Protein AF-M0QYT3-F1 (afdb_monomer_lite)

Foldseek 3Di:
DDAPPPPPDDPCCVVPVPPDDDDDDDDDDPPDPDDDDDDDDDDPPPPPPPPPPDPDPDDDDDDDDDDDDDDPVCLQVKDKDKDKDWDWDQDPVNPDIDIDIDIDIDTRYHNDDPPD

Radius of gyration: 33.21 Å; chains: 1; bounding box: 46×44×86 Å

InterPro domains:
  IPR002939 Chaperone DnaJ, C-terminal [PF01556] (64-116)
  IPR008971 HSP40/DnaJ peptide-binding [SSF49493] (63-116)
  IPR051339 DnaJ homolog subfamily B [PTHR24078] (20-116)

Structure (mmCIF, N/CA/C/O backbone):
data_AF-M0QYT3-F1
#
_entry.id   AF-M0QYT3-F1
#
loop_
_atom_site.group_PDB
_atom_site.id
_atom_site.type_symbol
_atom_site.label_atom_id
_atom_site.label_alt_id
_atom_site.label_comp_id
_atom_site.label_asym_id
_atom_site.label_entity_id
_atom_site.label_seq_id
_atom_site.pdbx_PDB_ins_code
_atom_site.Cartn_x
_atom_site.Cartn_y
_atom_site.Cartn_z
_atom_site.occupancy
_atom_site.B_iso_or_equiv
_atom_site.auth_seq_id
_atom_site.auth_comp_id
_atom_site.auth_asym_id
_atom_site.auth_atom_id
_atom_site.pdbx_PDB_model_num
ATOM 1 N N . MET A 1 1 ? -15.189 -31.648 -18.008 1.00 48.28 1 MET A N 1
ATOM 2 C CA . MET A 1 1 ? -15.016 -33.112 -18.104 1.00 48.28 1 MET A CA 1
ATOM 3 C C . MET A 1 1 ? -16.159 -33.642 -18.954 1.00 48.28 1 MET A C 1
ATOM 5 O O . MET A 1 1 ? -17.262 -33.722 -18.460 1.00 48.28 1 MET A O 1
ATOM 9 N N . PHE A 1 2 ? -16.046 -33.904 -20.250 1.00 53.56 2 PHE A N 1
ATOM 10 C CA . PHE A 1 2 ? -14.964 -33.702 -21.218 1.00 53.56 2 PHE A CA 1
ATOM 11 C C . PHE A 1 2 ? -15.559 -33.633 -22.659 1.00 53.56 2 PHE A C 1
ATOM 13 O O . PHE A 1 2 ? -14.826 -33.813 -23.619 1.00 53.56 2 PHE A O 1
ATOM 20 N N . ALA A 1 3 ? -16.872 -33.379 -22.832 1.00 54.28 3 ALA A N 1
ATOM 21 C CA . ALA A 1 3 ? -17.568 -33.508 -24.129 1.00 54.28 3 ALA A CA 1
ATOM 22 C C . ALA A 1 3 ? -18.508 -32.341 -24.529 1.00 54.28 3 ALA A C 1
ATOM 24 O O . ALA A 1 3 ? -18.964 -32.298 -25.667 1.00 54.28 3 ALA A O 1
ATOM 25 N N . GLU A 1 4 ? -18.778 -31.365 -23.654 1.00 53.25 4 GLU A N 1
ATOM 26 C CA . GLU A 1 4 ? -19.811 -30.336 -23.905 1.00 53.25 4 GLU A CA 1
ATOM 27 C C . GLU A 1 4 ? -19.344 -29.066 -24.636 1.00 53.25 4 GLU A C 1
ATOM 29 O O . GLU A 1 4 ? -20.178 -28.256 -25.020 1.00 53.25 4 GLU A O 1
ATOM 34 N N . PHE A 1 5 ? -18.044 -28.874 -24.888 1.00 57.34 5 PHE A N 1
ATOM 35 C CA . PHE A 1 5 ? -17.560 -27.632 -25.519 1.00 57.34 5 PHE A CA 1
ATOM 36 C C . PHE A 1 5 ? -17.368 -27.719 -27.047 1.00 57.34 5 PHE A C 1
ATOM 38 O O . PHE A 1 5 ? -17.226 -26.693 -27.701 1.00 57.34 5 PHE A O 1
ATOM 45 N N . PHE A 1 6 ? -17.399 -28.920 -27.641 1.00 60.72 6 PHE A N 1
ATOM 46 C CA . PHE A 1 6 ? -17.208 -29.110 -29.092 1.00 60.72 6 PHE A CA 1
ATOM 47 C C . PHE A 1 6 ? -18.171 -30.128 -29.719 1.00 60.72 6 PHE A C 1
ATOM 49 O O . PHE A 1 6 ? -17.820 -30.790 -30.691 1.00 60.72 6 PHE A O 1
ATOM 56 N N . GLY A 1 7 ? -19.381 -30.277 -29.166 1.00 57.31 7 GLY A N 1
ATOM 57 C CA . GLY A 1 7 ? -20.523 -30.913 -29.848 1.00 57.31 7 GLY A CA 1
ATOM 58 C C . GLY A 1 7 ? -20.277 -32.287 -30.494 1.00 57.31 7 GLY A C 1
ATOM 59 O O . GLY A 1 7 ? -20.971 -32.636 -31.446 1.00 57.31 7 GLY A O 1
ATOM 60 N N . GLY A 1 8 ? -19.277 -33.045 -30.031 1.00 57.25 8 GLY A N 1
ATOM 61 C CA . GLY A 1 8 ? -18.891 -34.335 -30.606 1.00 57.25 8 GLY A CA 1
ATOM 62 C C . GLY A 1 8 ? -18.377 -34.304 -32.054 1.00 57.25 8 GLY A C 1
ATOM 63 O O . GLY A 1 8 ? -18.442 -35.339 -32.712 1.00 57.25 8 GLY A O 1
ATOM 64 N N . ARG A 1 9 ? -17.895 -33.169 -32.585 1.00 62.03 9 ARG A N 1
ATOM 65 C CA . ARG A 1 9 ? -17.422 -33.070 -33.984 1.00 62.03 9 ARG A CA 1
ATOM 66 C C . ARG A 1 9 ? -16.067 -32.364 -34.074 1.00 62.03 9 ARG A C 1
ATOM 68 O O . ARG A 1 9 ? -15.880 -31.299 -33.491 1.00 62.03 9 ARG A O 1
ATOM 75 N N . ASN A 1 10 ? -15.118 -32.964 -34.797 1.00 66.88 10 ASN A N 1
ATOM 76 C CA . ASN A 1 10 ? -13.774 -32.415 -34.977 1.00 66.88 10 ASN A CA 1
ATOM 77 C C . ASN A 1 10 ? -13.837 -31.084 -35.752 1.00 66.88 10 ASN A C 1
ATOM 79 O O . ASN A 1 10 ? -14.362 -31.058 -36.864 1.00 66.88 10 ASN A O 1
ATOM 83 N N . PRO A 1 11 ? -13.245 -29.985 -35.247 1.00 63.56 11 PRO A N 1
ATOM 84 C CA . PRO A 1 11 ? -13.238 -28.695 -35.946 1.00 63.56 11 PRO A CA 1
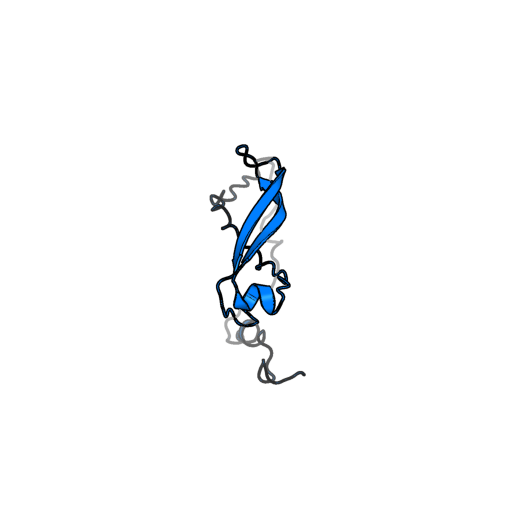ATOM 85 C C . PRO A 1 11 ? -12.378 -28.697 -37.224 1.00 63.56 11 PRO A C 1
ATOM 87 O O . PRO A 1 11 ? -12.436 -27.756 -38.011 1.00 63.56 11 PRO A O 1
ATOM 90 N N . PHE A 1 12 ? -11.590 -29.754 -37.443 1.00 59.09 12 PHE A N 1
ATOM 91 C CA . PHE A 1 12 ? -10.798 -29.956 -38.654 1.00 59.09 12 PHE A CA 1
ATOM 92 C C . PHE A 1 12 ? -11.589 -30.6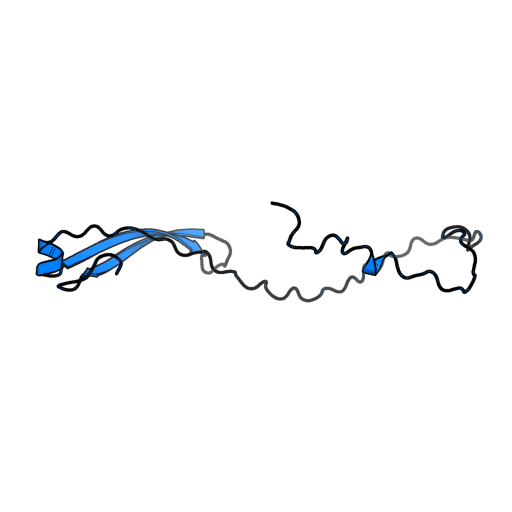13 -39.797 1.00 59.09 12 PHE A C 1
ATOM 94 O O . PHE A 1 12 ? -11.179 -30.470 -40.949 1.00 59.09 12 PHE A O 1
ATOM 101 N N . ASP A 1 13 ? -12.738 -31.248 -39.528 1.00 58.41 13 ASP A N 1
ATOM 102 C CA . ASP A 1 13 ? -13.551 -31.880 -40.582 1.00 58.41 13 ASP A CA 1
ATOM 103 C C . ASP A 1 13 ? -14.129 -30.838 -41.551 1.00 58.41 13 ASP A C 1
ATOM 105 O O . ASP A 1 13 ? -14.195 -31.077 -42.753 1.00 58.41 13 ASP A O 1
ATOM 109 N N . THR A 1 14 ? -14.450 -29.633 -41.067 1.00 61.34 14 THR A N 1
ATOM 110 C CA . THR A 1 14 ? -14.918 -28.527 -41.920 1.00 61.34 14 THR A CA 1
ATOM 111 C C . THR A 1 14 ? -13.814 -27.965 -42.825 1.00 61.34 14 THR A C 1
ATOM 113 O O . THR A 1 14 ? -14.111 -27.442 -43.894 1.00 61.34 14 THR A O 1
ATOM 116 N N . PHE A 1 15 ? -12.540 -28.064 -42.427 1.00 61.47 15 PHE A N 1
ATOM 117 C CA . PHE A 1 15 ? -11.415 -27.511 -43.197 1.00 61.47 15 PHE A CA 1
ATOM 118 C C . PHE A 1 15 ? -10.769 -28.515 -44.157 1.00 61.47 15 PHE A C 1
ATOM 120 O O . PHE A 1 15 ? -10.242 -28.105 -45.188 1.00 61.47 15 PHE A O 1
ATOM 127 N N . PHE A 1 16 ? -10.814 -29.812 -43.847 1.00 62.59 16 PHE A N 1
ATOM 128 C CA . PHE A 1 16 ? -10.144 -30.849 -44.641 1.00 62.59 16 PHE A CA 1
ATOM 129 C C . PHE A 1 16 ? -11.099 -31.888 -45.252 1.00 62.59 16 PHE A C 1
ATOM 131 O O . PHE A 1 16 ? -10.666 -32.682 -46.081 1.00 62.59 16 PHE A O 1
ATOM 138 N N . GLY A 1 17 ? -12.390 -31.876 -44.898 1.00 56.47 17 GLY A N 1
ATOM 139 C CA . GLY A 1 17 ? -13.383 -32.856 -45.358 1.00 56.47 17 GLY A CA 1
ATOM 140 C C . GLY A 1 17 ? -14.251 -32.424 -46.545 1.00 56.47 17 GLY A C 1
ATOM 141 O O . GLY A 1 17 ? -15.039 -33.227 -47.037 1.00 56.47 17 GLY A O 1
ATOM 142 N N . GLN A 1 18 ? -14.120 -31.187 -47.036 1.00 56.22 18 GLN A N 1
ATOM 143 C CA . GLN A 1 18 ? -14.962 -30.656 -48.115 1.00 56.22 18 GLN A CA 1
ATOM 144 C C . GLN A 1 18 ? -14.150 -30.339 -49.371 1.00 56.22 18 GLN A C 1
ATOM 146 O O . GLN A 1 18 ? -14.029 -29.193 -49.802 1.00 56.22 18 GLN A O 1
ATOM 151 N N . ARG A 1 19 ? -13.577 -31.382 -49.971 1.00 53.03 19 ARG A N 1
ATOM 152 C CA . ARG A 1 19 ? -13.070 -31.311 -51.345 1.00 53.03 19 ARG A CA 1
ATOM 153 C C . ARG A 1 19 ? -13.160 -32.675 -52.027 1.00 53.03 19 ARG A C 1
ATOM 155 O O . ARG A 1 19 ? -12.164 -33.255 -52.426 1.00 53.03 19 ARG A O 1
ATOM 162 N N . ASN A 1 20 ? -14.384 -33.186 -52.132 1.00 45.22 20 ASN A N 1
ATOM 163 C CA . ASN A 1 20 ? -14.723 -34.185 -53.138 1.00 45.22 20 ASN A CA 1
ATOM 164 C C . ASN A 1 20 ? -15.907 -33.657 -53.948 1.00 45.22 20 ASN A C 1
ATOM 166 O O . ASN A 1 20 ? -17.037 -33.607 -53.473 1.00 45.22 20 ASN A O 1
ATOM 170 N N . GLY A 1 21 ? -15.560 -33.180 -55.136 1.00 43.41 21 GLY A N 1
ATOM 171 C CA . GLY A 1 21 ? -16.401 -32.542 -56.138 1.00 43.41 21 GLY A CA 1
ATOM 172 C C . GLY A 1 21 ? -15.535 -32.329 -57.378 1.00 43.41 21 G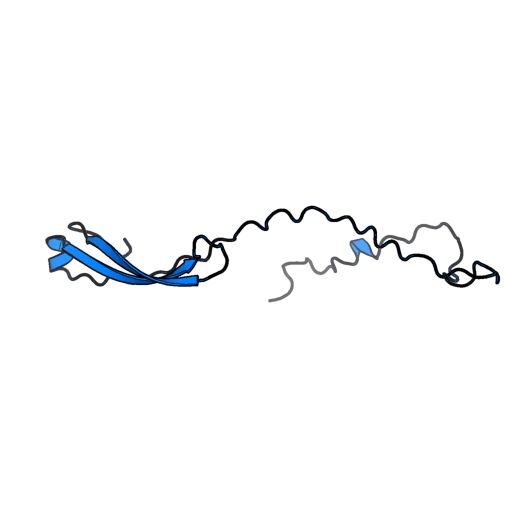LY A C 1
ATOM 173 O O . GLY A 1 21 ? -15.180 -31.205 -57.699 1.00 43.41 21 GLY A O 1
ATOM 174 N N . GLU A 1 22 ? -15.085 -33.459 -57.931 1.00 48.03 22 GLU A N 1
ATOM 175 C CA . GLU A 1 22 ? -14.937 -33.733 -59.365 1.00 48.03 22 GLU A CA 1
ATOM 176 C C . GLU A 1 22 ? -14.428 -32.620 -60.297 1.00 48.03 22 GLU A C 1
ATOM 178 O O . GLU A 1 22 ? -15.225 -32.029 -60.994 1.00 48.03 22 GLU A O 1
ATOM 183 N N . GLU A 1 23 ? -13.109 -32.442 -60.436 1.00 44.41 23 GLU A N 1
ATOM 184 C CA . GLU A 1 23 ? -12.465 -32.190 -61.742 1.00 44.41 23 GLU A CA 1
ATOM 185 C C . GLU A 1 23 ? -11.032 -32.739 -61.671 1.00 44.41 23 GLU A C 1
ATOM 187 O O . GLU A 1 23 ? -10.250 -32.383 -60.787 1.00 44.41 23 GLU A O 1
ATOM 192 N N . GLY A 1 24 ? -10.723 -33.697 -62.546 1.00 53.75 24 GLY A N 1
ATOM 193 C CA . GLY A 1 24 ? -9.433 -34.373 -62.586 1.00 53.75 24 GLY A CA 1
ATOM 194 C C . GLY A 1 24 ? -8.308 -33.447 -63.037 1.00 53.75 24 GLY A C 1
ATOM 195 O O . GLY A 1 24 ? -8.478 -32.686 -63.982 1.00 53.75 24 GLY A O 1
ATOM 196 N N . MET A 1 25 ? -7.160 -33.558 -62.374 1.00 54.78 25 MET A N 1
ATOM 197 C CA . MET A 1 25 ? -5.835 -33.334 -62.948 1.00 54.78 25 MET A CA 1
ATOM 198 C C . MET A 1 25 ? -4.809 -33.900 -61.964 1.00 54.78 25 MET A C 1
ATOM 200 O O . MET A 1 25 ? -4.662 -33.426 -60.839 1.00 54.78 25 MET A O 1
ATOM 204 N N . ASP A 1 26 ? -4.215 -34.994 -62.415 1.00 50.84 26 ASP A N 1
ATOM 205 C CA . ASP A 1 26 ? -3.032 -35.714 -61.961 1.00 50.84 26 ASP A CA 1
ATOM 206 C C . ASP A 1 26 ? -2.235 -35.084 -60.804 1.00 50.84 26 ASP A C 1
ATOM 208 O O . ASP A 1 26 ? -1.581 -34.045 -60.910 1.00 50.84 26 ASP A O 1
ATOM 212 N N . ILE A 1 27 ? -2.255 -35.806 -59.684 1.00 52.28 27 ILE A N 1
ATOM 213 C CA . ILE A 1 27 ? -1.123 -35.888 -58.766 1.00 52.28 27 ILE A CA 1
ATOM 214 C C . ILE A 1 27 ? 0.049 -36.401 -59.602 1.00 52.28 27 ILE A C 1
ATOM 216 O O . ILE A 1 27 ? -0.079 -37.491 -60.136 1.00 52.28 27 ILE A O 1
ATOM 220 N N . ASP A 1 28 ? 1.123 -35.619 -59.748 1.00 44.78 28 ASP A N 1
ATOM 221 C CA . ASP A 1 28 ? 2.508 -36.088 -59.610 1.00 44.78 28 ASP A CA 1
ATOM 222 C C .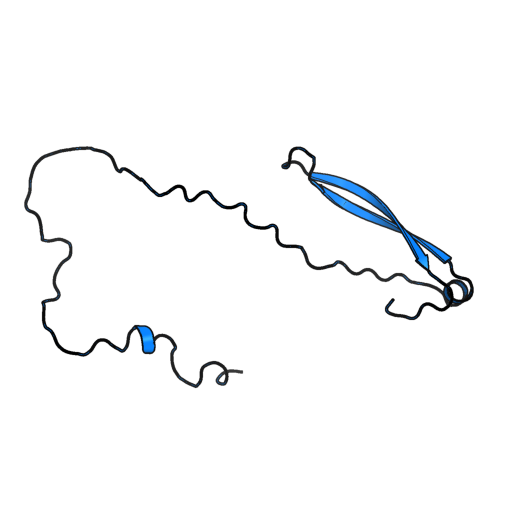 ASP A 1 28 ? 3.528 -34.939 -59.815 1.00 44.78 28 ASP A C 1
ATOM 224 O O . ASP A 1 28 ? 3.589 -34.274 -60.844 1.00 44.78 28 ASP A O 1
ATOM 228 N N . ASP A 1 29 ? 4.365 -34.773 -58.788 1.00 52.38 29 ASP A N 1
ATOM 229 C CA . ASP A 1 29 ? 5.728 -34.222 -58.784 1.00 52.38 29 ASP A CA 1
ATOM 230 C C . ASP A 1 29 ? 6.022 -32.694 -58.857 1.00 52.38 29 ASP A C 1
ATOM 232 O O . ASP A 1 29 ? 6.129 -32.094 -59.927 1.00 52.38 29 ASP A O 1
ATOM 236 N N . PRO A 1 30 ? 6.368 -32.055 -57.715 1.00 52.41 30 PRO A N 1
ATOM 237 C CA . PRO A 1 30 ? 6.914 -30.693 -57.660 1.00 52.41 30 PRO A CA 1
ATOM 238 C C . PRO A 1 30 ? 8.428 -30.593 -57.967 1.00 52.41 30 PRO A C 1
ATOM 240 O O . PRO A 1 30 ? 9.035 -29.561 -57.675 1.00 52.41 30 PRO A O 1
ATOM 243 N N . PHE A 1 31 ? 9.062 -31.633 -58.526 1.00 54.44 31 PHE A N 1
ATOM 244 C CA . PHE A 1 31 ? 10.524 -31.696 -58.728 1.00 54.44 31 PHE A CA 1
ATOM 245 C C . PHE A 1 31 ? 10.997 -32.101 -60.138 1.00 54.44 31 PHE A C 1
ATOM 247 O O . PHE A 1 31 ? 12.196 -32.276 -60.346 1.00 54.44 31 PHE A O 1
ATOM 254 N N . SER A 1 32 ? 10.107 -32.218 -61.124 1.00 56.47 32 SER A N 1
ATOM 255 C CA . SER A 1 32 ? 10.430 -32.801 -62.443 1.00 56.47 32 SER A CA 1
ATOM 256 C C . SER A 1 32 ? 10.336 -31.827 -63.632 1.00 56.47 32 SER A C 1
ATOM 258 O O . SER A 1 32 ? 10.535 -32.222 -64.778 1.00 56.47 32 SER A O 1
ATOM 260 N N . GLY A 1 33 ? 10.077 -30.538 -63.383 1.00 52.66 33 GLY A N 1
ATOM 261 C CA . GLY A 1 33 ? 9.662 -29.586 -64.420 1.00 52.66 33 GLY A CA 1
ATOM 262 C C . GLY A 1 33 ? 10.726 -28.782 -65.180 1.00 52.66 33 GLY A C 1
ATOM 263 O O . GLY A 1 33 ? 10.317 -28.014 -66.043 1.00 52.66 33 GLY A O 1
ATOM 264 N N . PHE A 1 34 ? 12.040 -28.885 -64.923 1.00 40.78 34 PHE A N 1
ATOM 265 C CA . PHE A 1 34 ? 13.023 -28.116 -65.717 1.00 40.78 34 PHE A CA 1
ATOM 266 C C . PHE A 1 34 ? 14.338 -28.867 -66.006 1.00 40.78 34 PHE A C 1
ATOM 268 O O . PHE A 1 34 ? 15.018 -29.300 -65.073 1.00 40.78 34 PHE A O 1
ATOM 275 N N . PRO A 1 35 ? 14.730 -29.003 -67.292 1.00 46.44 35 PRO A N 1
ATOM 276 C CA . PRO A 1 35 ? 15.957 -29.669 -67.704 1.00 46.44 35 PRO A CA 1
ATOM 277 C C . PRO A 1 35 ? 17.182 -28.771 -67.479 1.00 46.44 35 PRO A C 1
ATOM 279 O O . PRO A 1 35 ? 17.148 -27.570 -67.725 1.00 46.44 35 PRO A O 1
ATOM 282 N N . MET A 1 36 ? 18.265 -29.404 -67.025 1.00 50.28 36 MET A N 1
ATOM 283 C CA . MET A 1 36 ? 19.680 -29.013 -67.118 1.00 50.28 36 MET A CA 1
ATOM 284 C C . MET A 1 36 ? 19.999 -27.698 -67.858 1.00 50.28 36 MET A C 1
ATOM 286 O O . MET A 1 36 ? 19.807 -27.597 -69.069 1.00 50.28 36 MET A O 1
ATOM 290 N N . GLY A 1 37 ? 20.659 -26.756 -67.172 1.00 41.00 37 GLY A N 1
ATOM 291 C CA . GLY A 1 37 ? 21.324 -25.640 -67.846 1.00 41.00 37 GLY A CA 1
ATOM 292 C C . GLY A 1 37 ? 21.966 -24.599 -66.925 1.00 41.00 37 GLY A C 1
ATOM 293 O O . GLY A 1 37 ? 21.294 -23.707 -66.436 1.00 41.00 37 GLY A O 1
ATOM 294 N N . MET A 1 38 ? 23.291 -24.671 -66.783 1.00 42.69 38 MET A N 1
ATOM 295 C CA . MET A 1 38 ? 24.189 -23.505 -66.785 1.00 42.69 38 MET A CA 1
ATOM 296 C C . MET A 1 38 ? 24.010 -22.391 -65.720 1.00 42.69 38 MET A C 1
ATOM 298 O O . MET A 1 38 ? 23.432 -21.349 -65.995 1.00 42.69 38 MET A O 1
ATOM 302 N N . GLY A 1 39 ? 24.736 -22.525 -64.602 1.00 43.44 39 GLY A N 1
ATOM 303 C CA . GLY A 1 39 ? 25.424 -21.399 -63.949 1.00 43.44 39 GLY A CA 1
ATOM 304 C C . GLY A 1 39 ? 24.589 -20.386 -63.149 1.00 43.44 39 GLY A C 1
ATOM 305 O O . GLY A 1 39 ? 23.429 -20.117 -63.419 1.00 43.44 39 GLY A O 1
ATOM 306 N N . GLY A 1 40 ? 25.242 -19.760 -62.166 1.00 40.25 40 GLY A N 1
ATOM 307 C CA . GLY A 1 40 ? 24.758 -18.503 -61.591 1.00 40.25 40 GLY A CA 1
ATOM 308 C C . GLY A 1 40 ? 24.507 -18.538 -60.092 1.00 40.25 40 GLY A C 1
ATOM 309 O O . GLY A 1 40 ? 23.374 -18.576 -59.625 1.00 40.25 40 GLY A O 1
ATOM 310 N N . PHE A 1 41 ? 25.587 -18.397 -59.328 1.00 51.72 41 PHE A N 1
ATOM 311 C CA . PHE A 1 41 ? 25.548 -17.813 -57.994 1.00 51.72 41 PHE A CA 1
ATOM 312 C C . PHE A 1 41 ? 24.947 -16.407 -58.093 1.00 51.72 41 PHE A C 1
ATOM 314 O O . PHE A 1 41 ? 25.670 -15.465 -58.393 1.00 51.72 41 PHE A O 1
ATOM 321 N N . THR A 1 42 ? 23.650 -16.229 -57.851 1.00 42.94 42 THR A N 1
ATOM 322 C CA . THR A 1 42 ? 23.105 -14.889 -57.602 1.00 42.94 42 THR A CA 1
ATOM 323 C C . THR A 1 42 ? 21.916 -14.938 -56.650 1.00 42.94 42 THR A C 1
ATOM 325 O O . THR A 1 42 ? 20.815 -15.349 -56.984 1.00 42.94 42 THR A O 1
ATOM 328 N N . ASN A 1 43 ? 22.188 -14.425 -55.453 1.00 46.00 43 ASN A N 1
ATOM 329 C CA . ASN A 1 43 ? 21.323 -13.477 -54.770 1.00 46.00 43 ASN A CA 1
ATOM 330 C C . ASN A 1 43 ? 19.949 -13.999 -54.317 1.00 46.00 43 ASN A C 1
ATOM 332 O O . ASN A 1 43 ? 18.906 -13.671 -54.881 1.00 46.00 43 ASN A O 1
ATOM 336 N N . VAL A 1 44 ? 19.949 -14.717 -53.190 1.00 46.12 44 VAL A N 1
ATOM 337 C CA . VAL A 1 44 ? 18.774 -14.826 -52.316 1.00 46.12 44 VAL A CA 1
ATOM 338 C C . VAL A 1 44 ? 18.395 -13.435 -51.800 1.00 46.12 44 VAL A C 1
ATOM 340 O O . VAL A 1 44 ? 18.794 -12.997 -50.722 1.00 46.12 44 VAL A O 1
ATOM 343 N N . ASN A 1 45 ? 17.616 -12.716 -52.602 1.00 46.78 45 ASN A N 1
ATOM 344 C CA . ASN A 1 45 ? 16.942 -11.490 -52.216 1.00 46.78 45 ASN A CA 1
ATOM 345 C C . ASN A 1 45 ? 15.851 -11.845 -51.196 1.00 46.78 45 ASN A C 1
ATOM 347 O O . ASN A 1 45 ? 14.679 -11.999 -51.537 1.00 46.78 45 ASN A O 1
ATOM 351 N N . PHE A 1 46 ? 16.244 -11.985 -49.926 1.00 47.59 46 PHE A N 1
ATOM 352 C CA . PHE A 1 46 ? 15.346 -11.970 -48.772 1.00 47.59 46 PHE A CA 1
ATOM 353 C C . PHE A 1 46 ? 14.751 -10.563 -48.616 1.00 47.59 46 PHE A C 1
ATOM 355 O O . PHE A 1 46 ? 14.976 -9.862 -47.631 1.00 47.59 46 PHE A O 1
ATOM 362 N N . GLY A 1 47 ? 13.935 -10.156 -49.584 1.00 48.56 47 GLY A N 1
ATOM 363 C CA . GLY A 1 47 ? 13.001 -9.046 -49.473 1.00 48.56 47 GLY A CA 1
ATOM 364 C C . GLY A 1 47 ? 11.818 -9.439 -48.592 1.00 48.56 47 GLY A C 1
ATOM 365 O O . GLY A 1 47 ? 10.669 -9.329 -49.006 1.00 48.56 47 GLY A O 1
ATOM 366 N N . ARG A 1 48 ? 12.078 -9.930 -47.372 1.00 49.28 48 ARG A N 1
ATOM 367 C CA . ARG A 1 48 ? 11.050 -9.952 -46.333 1.00 49.28 48 ARG A CA 1
ATOM 368 C C . ARG A 1 48 ? 10.818 -8.505 -45.942 1.00 49.28 48 ARG A C 1
ATOM 370 O O . ARG A 1 48 ? 11.655 -7.898 -45.276 1.00 49.28 48 ARG A O 1
ATOM 377 N N . SER A 1 49 ? 9.684 -7.984 -46.406 1.00 52.69 49 SER A N 1
ATOM 378 C CA . SER A 1 49 ? 8.914 -6.916 -45.779 1.00 52.69 49 SER A CA 1
ATOM 379 C C . SER A 1 49 ? 9.334 -6.743 -44.319 1.00 52.69 49 SER A C 1
ATOM 381 O O . SER A 1 49 ? 9.003 -7.562 -43.460 1.00 52.69 49 SER A O 1
ATOM 383 N N . ARG A 1 50 ? 10.116 -5.695 -44.036 1.00 54.75 50 ARG A N 1
ATOM 384 C CA . ARG A 1 50 ? 10.220 -5.179 -42.675 1.00 54.75 50 ARG A CA 1
ATOM 385 C C . ARG A 1 50 ? 8.901 -4.469 -42.428 1.00 54.75 50 ARG A C 1
ATOM 387 O O . ARG A 1 50 ? 8.820 -3.252 -42.559 1.00 54.75 50 ARG A O 1
ATOM 394 N N . SER A 1 51 ? 7.860 -5.242 -42.126 1.00 55.28 51 SER A N 1
ATOM 395 C CA . SER A 1 51 ? 6.696 -4.712 -41.434 1.00 55.28 51 SER A CA 1
ATOM 396 C C . SER A 1 51 ? 7.252 -3.982 -40.223 1.00 55.28 51 SER A C 1
ATOM 398 O O . SER A 1 51 ? 7.866 -4.619 -39.361 1.00 55.28 51 SER A O 1
ATOM 400 N N . ALA A 1 52 ? 7.143 -2.653 -40.231 1.00 56.97 52 ALA A N 1
ATOM 401 C CA . ALA A 1 52 ? 7.446 -1.817 -39.089 1.00 56.97 52 ALA A CA 1
ATOM 402 C C . ALA A 1 52 ? 6.805 -2.497 -37.882 1.00 56.97 52 ALA A C 1
ATOM 404 O O . ALA A 1 52 ? 5.587 -2.671 -37.840 1.00 56.97 52 ALA A O 1
ATOM 405 N N . GLN A 1 53 ? 7.643 -3.024 -36.992 1.00 60.69 53 GLN A N 1
ATOM 406 C CA . GLN A 1 53 ? 7.176 -3.720 -35.813 1.00 60.69 53 GLN A CA 1
ATOM 407 C C . GLN A 1 53 ? 6.564 -2.635 -34.938 1.00 60.69 53 GLN A C 1
ATOM 409 O O . GLN A 1 53 ? 7.274 -1.933 -34.220 1.00 60.69 53 GLN A O 1
ATOM 414 N N . GLU A 1 54 ? 5.255 -2.434 -35.102 1.00 64.94 54 GLU A N 1
ATOM 415 C CA . GLU A 1 54 ? 4.426 -1.647 -34.202 1.00 64.94 54 GLU A CA 1
ATOM 416 C C . GLU A 1 54 ? 4.875 -1.980 -32.775 1.00 64.94 54 GLU A C 1
ATOM 418 O O . GLU A 1 54 ? 4.983 -3.170 -32.441 1.00 64.94 54 GLU A O 1
ATOM 423 N N . PRO A 1 55 ? 5.216 -0.977 -31.946 1.00 65.75 55 PRO A N 1
ATOM 424 C CA . PRO A 1 55 ? 5.671 -1.240 -30.595 1.00 65.75 55 PRO A CA 1
ATOM 425 C C . PRO A 1 55 ? 4.587 -2.050 -29.892 1.00 65.75 55 PRO A C 1
ATOM 427 O O . PRO A 1 55 ? 3.472 -1.566 -29.686 1.00 65.75 55 PRO A O 1
ATOM 430 N N . ALA A 1 56 ? 4.909 -3.305 -29.563 1.00 73.62 56 ALA A N 1
ATOM 431 C CA . ALA A 1 56 ? 3.993 -4.192 -28.871 1.00 73.62 56 ALA A CA 1
ATOM 432 C C . ALA A 1 56 ? 3.469 -3.454 -27.635 1.00 73.62 56 ALA A C 1
ATOM 434 O O . ALA A 1 56 ? 4.249 -3.017 -26.781 1.00 73.62 56 ALA A O 1
ATOM 435 N N . ARG A 1 57 ? 2.149 -3.242 -27.580 1.00 79.56 57 ARG A N 1
ATOM 436 C CA . ARG A 1 57 ? 1.516 -2.506 -26.483 1.00 79.56 57 ARG A CA 1
ATOM 437 C C . ARG A 1 57 ? 1.923 -3.168 -25.170 1.00 79.56 57 ARG A C 1
ATOM 439 O O . ARG A 1 57 ? 1.755 -4.375 -25.004 1.00 79.56 57 ARG A O 1
ATOM 446 N N . LYS A 1 58 ? 2.476 -2.381 -24.245 1.00 86.50 58 LYS A N 1
ATOM 447 C CA . LYS A 1 58 ? 2.863 -2.885 -22.924 1.00 86.50 58 LYS A CA 1
ATOM 448 C C . LYS A 1 58 ? 1.603 -3.381 -22.216 1.00 86.50 58 LYS A C 1
ATOM 450 O O . LYS A 1 58 ? 0.664 -2.611 -22.025 1.00 86.50 58 LYS A O 1
ATOM 455 N N . LYS A 1 59 ? 1.577 -4.664 -21.859 1.00 94.06 59 LYS A N 1
ATOM 456 C CA . LYS A 1 59 ? 0.498 -5.250 -21.061 1.00 94.06 59 LYS A CA 1
ATOM 457 C C . LYS A 1 59 ? 0.691 -4.838 -19.603 1.00 94.06 59 LYS A C 1
ATOM 459 O O . LYS A 1 59 ? 1.807 -4.894 -19.099 1.00 94.06 59 LYS A O 1
ATOM 464 N N . GLN A 1 60 ? -0.384 -4.408 -18.950 1.00 95.38 60 GLN A N 1
ATOM 465 C CA . GLN A 1 60 ? -0.365 -4.096 -17.525 1.00 95.38 60 GLN A CA 1
ATOM 466 C C . GLN A 1 60 ? -0.314 -5.393 -16.706 1.00 95.38 60 GLN A C 1
ATOM 468 O O . GLN A 1 60 ? -1.060 -6.335 -16.988 1.00 95.38 60 GLN A O 1
ATOM 473 N N . ASP A 1 61 ? 0.560 -5.424 -15.704 1.00 95.38 61 ASP A N 1
ATOM 474 C CA . ASP A 1 61 ? 0.639 -6.516 -14.734 1.00 95.38 61 ASP A CA 1
ATOM 475 C C . ASP A 1 61 ? -0.621 -6.558 -13.848 1.00 95.38 61 ASP A C 1
ATOM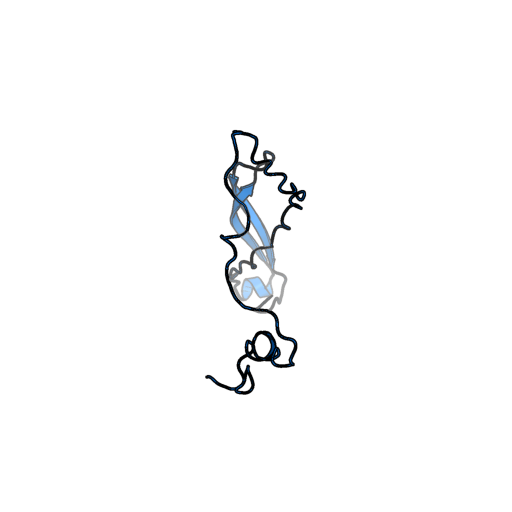 477 O O . ASP A 1 61 ? -1.275 -5.526 -13.653 1.00 95.38 61 ASP A O 1
ATOM 481 N N . PRO A 1 62 ? -0.988 -7.726 -13.292 1.00 97.62 62 PRO A N 1
ATOM 482 C CA . PRO A 1 62 ? -2.073 -7.800 -12.320 1.00 97.62 62 PRO A CA 1
ATOM 483 C C . PRO A 1 62 ? -1.774 -6.944 -11.072 1.00 97.62 62 PRO A C 1
ATOM 485 O O . PRO A 1 62 ? -0.607 -6.715 -10.737 1.00 97.62 62 PRO A O 1
ATOM 488 N N . PRO A 1 63 ? -2.812 -6.472 -10.361 1.00 96.88 63 PRO A N 1
ATOM 489 C CA . PRO A 1 63 ? -2.630 -5.702 -9.137 1.00 96.88 63 PRO A CA 1
ATOM 490 C C . PRO A 1 63 ? -1.996 -6.546 -8.023 1.00 96.88 63 PRO A C 1
ATOM 492 O O . PRO A 1 63 ? -2.221 -7.752 -7.927 1.00 96.88 63 PRO A O 1
ATOM 495 N N . VAL A 1 64 ? -1.232 -5.884 -7.151 1.00 96.38 64 VAL A N 1
ATOM 496 C CA . VAL A 1 64 ? -0.664 -6.478 -5.933 1.00 96.38 64 VAL A CA 1
ATOM 497 C C . VAL A 1 64 ? -1.476 -5.996 -4.733 1.00 96.38 64 VAL A C 1
ATOM 499 O O . VAL A 1 64 ? -1.576 -4.790 -4.512 1.00 96.38 64 VAL A O 1
ATOM 502 N N . THR A 1 65 ? -2.027 -6.928 -3.955 1.00 96.69 65 THR A N 1
ATOM 503 C CA . THR A 1 65 ? -2.831 -6.637 -2.757 1.00 96.69 65 THR A CA 1
ATOM 504 C C . THR A 1 65 ? -2.004 -6.845 -1.492 1.00 96.69 65 THR A C 1
ATOM 506 O O . THR A 1 65 ? -1.227 -7.798 -1.399 1.00 96.69 65 THR A O 1
ATOM 509 N N . HIS A 1 66 ? -2.168 -5.958 -0.509 1.00 97.12 66 HIS A N 1
ATOM 510 C CA . HIS A 1 66 ? -1.515 -6.085 0.788 1.00 97.12 66 HIS A CA 1
ATOM 511 C C . HIS A 1 66 ? -2.449 -5.652 1.914 1.00 97.12 66 HIS A C 1
ATOM 513 O O . HIS A 1 66 ? -3.043 -4.578 1.840 1.00 97.12 66 HIS A O 1
ATOM 519 N N . ASP A 1 67 ? -2.553 -6.482 2.951 1.00 97.56 67 ASP A N 1
ATOM 520 C CA . ASP A 1 67 ? -3.476 -6.243 4.056 1.00 97.56 67 ASP A CA 1
ATOM 521 C C . ASP A 1 67 ? -2.968 -5.121 4.961 1.00 97.56 67 ASP A C 1
ATOM 523 O O . ASP A 1 67 ? -1.865 -5.180 5.515 1.00 97.56 67 ASP A O 1
ATOM 527 N N . LEU A 1 68 ? -3.812 -4.115 5.177 1.00 97.81 68 LEU A N 1
ATOM 528 C CA . LEU A 1 68 ? -3.566 -3.070 6.157 1.00 97.81 68 LEU A CA 1
ATOM 529 C C . LEU A 1 68 ? -4.292 -3.414 7.458 1.00 97.81 68 LEU A C 1
ATOM 531 O O . LEU A 1 68 ? -5.489 -3.189 7.594 1.00 97.81 68 LEU A O 1
ATOM 535 N N . ARG A 1 69 ? -3.559 -3.940 8.444 1.00 97.56 69 ARG A N 1
ATOM 536 C CA . ARG A 1 69 ? -4.125 -4.210 9.773 1.00 97.56 69 ARG A CA 1
ATOM 537 C C . ARG A 1 69 ? -4.372 -2.905 10.531 1.00 97.56 69 ARG A C 1
ATOM 539 O O . ARG A 1 69 ? -3.446 -2.107 10.729 1.00 97.56 69 ARG A O 1
ATOM 546 N N . VAL A 1 70 ? -5.607 -2.719 10.987 1.00 97.88 70 VAL A N 1
ATOM 547 C CA . VAL A 1 70 ? -6.060 -1.541 11.736 1.00 97.88 70 VAL A CA 1
ATOM 548 C C . VAL A 1 70 ? -6.812 -2.003 12.983 1.00 97.88 70 VAL A C 1
ATOM 550 O O . VAL A 1 70 ? -7.607 -2.938 12.904 1.00 97.88 70 VAL A O 1
ATOM 553 N N . SER A 1 71 ? -6.540 -1.389 14.134 1.00 98.44 71 SER A N 1
ATOM 554 C CA . SER A 1 71 ? -7.253 -1.696 15.380 1.00 98.44 71 SER A CA 1
ATOM 555 C C . SER A 1 71 ? -8.618 -0.998 15.447 1.00 98.44 71 SER A C 1
ATOM 557 O O . SER A 1 71 ? -8.892 -0.060 14.695 1.00 98.44 71 SER A O 1
ATOM 559 N N . LEU A 1 72 ? -9.488 -1.421 16.369 1.00 97.94 72 LEU A N 1
ATOM 560 C CA . LEU A 1 72 ? -10.798 -0.784 16.553 1.00 97.94 72 LEU A CA 1
ATOM 561 C C . LEU A 1 72 ? -10.670 0.675 17.009 1.00 97.94 72 LEU A C 1
ATOM 563 O O . LEU A 1 72 ? -11.437 1.527 16.567 1.00 97.94 72 LEU A O 1
ATOM 567 N N . GLU A 1 73 ? -9.681 0.986 17.846 1.00 98.25 73 GLU A N 1
ATOM 568 C CA . GLU A 1 73 ? -9.408 2.343 18.330 1.00 98.25 73 GLU A CA 1
ATOM 569 C C . GLU A 1 73 ? -8.964 3.255 17.181 1.00 98.25 73 GLU A C 1
ATOM 571 O O . GLU A 1 73 ? -9.411 4.402 17.071 1.00 98.25 73 GLU A O 1
ATOM 576 N N . GLU A 1 74 ? -8.117 2.732 16.292 1.00 98.31 74 GLU A N 1
ATOM 577 C CA . GLU A 1 74 ? -7.673 3.417 15.079 1.00 98.31 74 GLU A CA 1
ATOM 578 C C . GLU A 1 74 ? -8.836 3.637 14.102 1.00 98.31 74 GLU A C 1
ATOM 580 O O . GLU A 1 74 ? -8.950 4.718 13.533 1.00 98.31 74 GLU A O 1
ATOM 585 N N . ILE A 1 75 ? -9.746 2.670 13.937 1.00 97.81 75 ILE A N 1
ATOM 586 C CA . ILE A 1 75 ? -10.963 2.855 13.127 1.00 97.81 75 ILE A CA 1
ATOM 587 C C . ILE A 1 75 ? -11.916 3.866 13.773 1.00 97.81 75 ILE A C 1
ATOM 589 O O . ILE A 1 75 ? -12.545 4.652 13.066 1.00 97.81 75 ILE A O 1
ATOM 593 N N . TYR A 1 76 ? -12.026 3.893 15.101 1.00 97.88 76 TYR A N 1
ATOM 594 C CA . TYR A 1 76 ? -12.888 4.837 15.814 1.00 97.88 76 TYR A CA 1
ATOM 595 C C . TYR A 1 76 ? -12.390 6.286 15.693 1.00 97.88 76 TYR A C 1
ATOM 597 O O . TYR A 1 76 ? -13.166 7.210 15.437 1.00 97.88 76 TYR A O 1
ATOM 605 N N . SER A 1 77 ? -11.083 6.495 15.857 1.00 98.12 77 SER A N 1
ATOM 606 C CA . SER A 1 77 ? -10.462 7.826 15.873 1.00 98.12 77 SER A CA 1
ATOM 607 C C . SER A 1 77 ? -9.919 8.289 14.514 1.00 98.12 77 SER A C 1
ATOM 609 O O . SER A 1 77 ? -9.772 9.495 14.300 1.00 98.12 77 SER A O 1
ATOM 611 N N . GLY A 1 78 ? -9.732 7.373 13.563 1.00 98.00 78 GLY A N 1
ATOM 612 C CA . GLY A 1 78 ? -8.982 7.601 12.331 1.00 98.00 78 GLY A CA 1
ATOM 613 C C . GLY A 1 78 ? -7.476 7.587 12.599 1.00 98.00 78 GLY A C 1
ATOM 614 O O . GLY A 1 78 ? -7.014 8.002 13.662 1.00 98.00 78 GLY A O 1
ATOM 615 N N . CYS A 1 79 ? -6.683 7.128 11.634 1.00 98.44 79 CYS A N 1
ATOM 616 C CA . CYS A 1 79 ? -5.228 7.115 11.767 1.00 98.44 79 CYS A CA 1
ATOM 617 C C . CYS A 1 79 ? -4.524 7.279 10.418 1.00 98.44 79 CYS A C 1
ATOM 619 O O . CYS A 1 79 ? -5.123 7.130 9.354 1.00 98.44 79 CYS A O 1
ATOM 621 N N . THR A 1 80 ? -3.226 7.568 10.462 1.00 98.50 80 THR A N 1
ATOM 622 C CA . THR A 1 80 ? -2.382 7.616 9.267 1.00 98.50 80 THR A CA 1
ATOM 623 C C . THR A 1 80 ? -1.314 6.540 9.368 1.00 98.50 80 THR A C 1
ATOM 625 O O . THR A 1 80 ? -0.452 6.600 10.245 1.00 98.50 80 THR A O 1
ATOM 628 N N . LYS A 1 81 ? -1.336 5.571 8.451 1.00 98.19 81 LYS A N 1
ATOM 629 C CA . LYS A 1 81 ? -0.332 4.503 8.368 1.00 98.19 81 LYS A CA 1
ATOM 630 C C . LYS A 1 81 ? 0.609 4.752 7.200 1.00 98.19 81 LYS A C 1
ATOM 632 O O . LYS A 1 81 ? 0.204 5.216 6.137 1.00 98.19 81 LYS A O 1
ATOM 637 N N . LYS A 1 82 ? 1.889 4.447 7.402 1.00 98.06 82 LYS A N 1
ATOM 638 C CA . LYS A 1 82 ? 2.925 4.552 6.371 1.00 98.06 82 LYS A CA 1
ATOM 639 C C . LYS A 1 82 ? 3.420 3.160 6.011 1.00 98.06 82 LYS A C 1
ATOM 641 O O . LYS A 1 82 ? 3.787 2.393 6.893 1.00 98.06 82 LYS A O 1
ATOM 646 N N . MET A 1 83 ? 3.453 2.858 4.720 1.00 97.81 83 MET A N 1
ATOM 647 C CA . MET A 1 83 ? 3.931 1.590 4.177 1.00 97.81 83 MET A CA 1
ATOM 648 C C . MET A 1 83 ? 5.056 1.860 3.185 1.00 97.81 83 MET A C 1
ATOM 650 O O . MET A 1 83 ? 4.915 2.703 2.302 1.00 97.81 83 MET A O 1
ATOM 654 N N . LYS A 1 84 ? 6.173 1.144 3.312 1.00 98.06 84 LYS A N 1
ATOM 655 C CA . LYS A 1 84 ? 7.275 1.231 2.353 1.00 98.06 84 LYS A CA 1
ATOM 656 C C . LYS A 1 84 ? 7.092 0.195 1.254 1.00 98.06 84 LYS A C 1
ATOM 658 O O . LYS A 1 84 ? 6.969 -0.988 1.545 1.00 98.06 84 LYS A O 1
ATOM 663 N N . ILE A 1 85 ? 7.134 0.643 0.007 1.00 97.81 85 ILE A N 1
ATOM 664 C CA . ILE A 1 85 ? 7.193 -0.215 -1.171 1.00 97.81 85 ILE A CA 1
ATOM 665 C C . ILE A 1 85 ? 8.576 -0.076 -1.786 1.00 97.81 85 ILE A C 1
ATOM 667 O O . ILE A 1 85 ? 8.950 1.012 -2.217 1.00 97.81 85 ILE A O 1
ATOM 671 N N . SER A 1 86 ? 9.301 -1.187 -1.853 1.00 97.75 86 SER A N 1
ATOM 672 C CA . SER A 1 86 ? 10.518 -1.311 -2.651 1.00 97.75 86 SER A CA 1
ATOM 673 C C . SER A 1 86 ? 10.137 -1.861 -4.021 1.00 97.75 86 SER A C 1
ATOM 675 O O . SER A 1 86 ? 9.566 -2.948 -4.114 1.00 97.75 86 SER A O 1
ATOM 677 N N . HIS A 1 87 ? 10.415 -1.123 -5.092 1.00 96.69 87 HIS A N 1
ATOM 678 C CA . HIS A 1 87 ? 10.076 -1.549 -6.449 1.00 96.69 87 HIS A CA 1
ATOM 679 C C . HIS A 1 87 ? 11.202 -1.311 -7.451 1.00 96.69 87 HIS A C 1
ATOM 681 O O . HIS A 1 87 ? 12.104 -0.502 -7.243 1.00 96.69 87 HIS A O 1
ATOM 687 N N . LYS A 1 88 ? 11.133 -2.026 -8.572 1.00 97.44 88 LYS A N 1
ATOM 688 C CA . LYS A 1 88 ? 12.019 -1.814 -9.715 1.00 97.44 88 LYS A CA 1
ATOM 689 C C . LYS A 1 88 ? 11.462 -0.703 -10.598 1.00 97.44 88 LYS A C 1
ATOM 691 O O . LYS A 1 88 ? 10.279 -0.711 -10.938 1.00 97.44 88 LYS A O 1
ATOM 696 N N . ARG A 1 89 ? 12.311 0.241 -10.991 1.00 97.69 89 ARG A N 1
ATOM 697 C CA . ARG A 1 89 ? 11.962 1.367 -11.863 1.00 97.69 89 ARG A CA 1
ATOM 698 C C . ARG A 1 89 ? 12.879 1.388 -13.068 1.00 97.69 89 ARG A C 1
ATOM 700 O O . ARG A 1 89 ? 14.091 1.240 -12.933 1.00 97.69 89 ARG A O 1
ATOM 707 N N . LEU A 1 90 ? 12.272 1.537 -14.241 1.00 96.56 90 LEU A N 1
ATOM 708 C CA . LEU A 1 90 ? 12.998 1.715 -15.489 1.00 96.56 90 LEU A CA 1
ATOM 709 C C . LEU A 1 90 ? 13.598 3.121 -15.506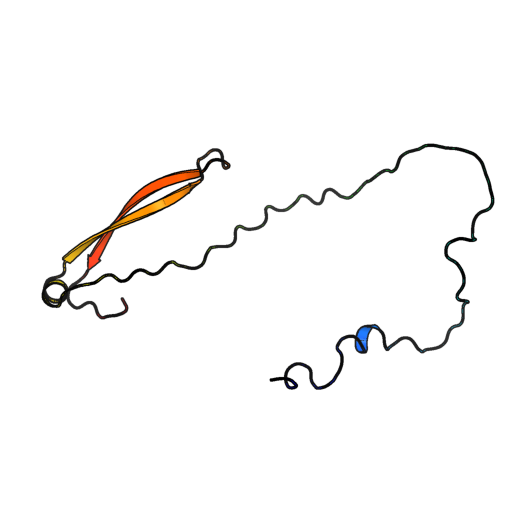 1.00 96.56 90 LEU A C 1
ATOM 711 O O . LEU A 1 90 ? 12.890 4.099 -15.256 1.00 96.56 90 LEU A O 1
ATOM 715 N N . ASN A 1 91 ? 14.889 3.211 -15.792 1.00 97.06 91 ASN A N 1
ATOM 716 C CA . ASN A 1 91 ? 15.578 4.485 -15.909 1.00 97.06 91 ASN A CA 1
ATOM 717 C C . ASN A 1 91 ? 15.181 5.218 -17.207 1.00 97.06 91 ASN A C 1
ATOM 719 O O . ASN A 1 91 ? 14.641 4.604 -18.132 1.00 97.06 91 ASN A O 1
ATOM 723 N N . PRO A 1 92 ? 15.464 6.532 -17.309 1.00 96.69 92 PRO A N 1
ATOM 724 C CA . PRO A 1 92 ? 15.159 7.320 -18.508 1.00 96.69 92 PRO A CA 1
ATOM 725 C C . PRO A 1 92 ? 15.821 6.803 -19.794 1.00 96.69 92 PRO A C 1
ATOM 727 O O . PRO A 1 92 ? 15.335 7.086 -20.883 1.00 96.69 92 PRO A O 1
ATOM 730 N N . ASP A 1 93 ? 16.901 6.023 -19.675 1.00 95.31 93 ASP A N 1
ATOM 731 C CA . ASP A 1 93 ? 17.573 5.362 -20.801 1.00 95.31 93 ASP A CA 1
ATOM 732 C C . ASP A 1 93 ? 16.733 4.249 -21.461 1.00 95.31 93 ASP A C 1
ATOM 734 O O . ASP A 1 93 ? 17.108 3.727 -22.514 1.00 95.31 93 ASP A O 1
ATOM 738 N N . GLY A 1 94 ? 15.611 3.861 -20.843 1.00 93.88 94 GLY A N 1
ATOM 739 C CA . GLY A 1 94 ? 14.704 2.826 -21.327 1.00 93.88 94 GLY A CA 1
ATOM 740 C C . GLY A 1 94 ? 15.270 1.406 -21.278 1.00 93.88 94 GLY A C 1
ATOM 741 O O . GLY A 1 94 ? 14.637 0.497 -21.816 1.00 93.88 94 GLY A O 1
ATOM 742 N N . LYS A 1 95 ? 16.436 1.196 -20.656 1.00 94.62 95 LYS A N 1
ATOM 743 C CA . LYS A 1 95 ? 17.146 -0.093 -20.636 1.00 94.62 95 LYS A CA 1
ATOM 744 C C . LYS A 1 95 ? 17.506 -0.539 -19.229 1.00 94.62 95 LYS A C 1
ATOM 746 O O . LYS A 1 95 ? 17.263 -1.693 -18.882 1.00 94.62 95 LYS A O 1
ATOM 751 N N . SER A 1 96 ? 18.104 0.338 -18.431 1.00 97.19 96 SER A N 1
ATOM 752 C CA . SER A 1 96 ? 18.565 -0.031 -17.097 1.00 97.19 96 SER A CA 1
ATOM 753 C C . SER A 1 96 ? 17.436 0.070 -16.072 1.00 97.19 96 SER A C 1
ATOM 755 O O . SER A 1 96 ? 16.496 0.854 -16.206 1.00 97.19 96 SER A O 1
ATOM 757 N N . ILE A 1 97 ? 17.516 -0.766 -15.038 1.00 97.81 97 ILE A N 1
ATOM 758 C CA . ILE A 1 97 ? 16.534 -0.834 -13.956 1.00 97.81 97 ILE A CA 1
ATOM 759 C C . ILE A 1 97 ? 17.249 -0.529 -12.645 1.00 97.81 97 ILE A C 1
ATOM 761 O O . ILE A 1 97 ? 18.329 -1.061 -12.391 1.00 97.81 97 ILE A O 1
ATOM 765 N N . ARG A 1 98 ? 16.625 0.283 -11.792 1.00 97.44 98 ARG A N 1
ATOM 766 C CA . ARG A 1 98 ? 17.077 0.530 -10.417 1.00 97.44 98 ARG A CA 1
ATOM 767 C C . ARG A 1 98 ? 16.007 0.151 -9.402 1.00 97.44 98 ARG A C 1
ATOM 769 O O . ARG A 1 98 ? 14.823 0.112 -9.732 1.00 97.44 98 ARG A O 1
ATOM 776 N N . ASN A 1 99 ? 16.427 -0.110 -8.168 1.00 98.12 99 ASN A N 1
ATOM 777 C CA . ASN A 1 99 ? 15.510 -0.279 -7.045 1.00 98.12 99 ASN A CA 1
ATOM 778 C C . ASN A 1 99 ? 15.234 1.090 -6.414 1.00 98.12 99 ASN A C 1
ATOM 780 O O . ASN A 1 99 ? 16.164 1.856 -6.171 1.00 98.12 99 ASN A O 1
ATOM 784 N N . GLU A 1 100 ? 13.968 1.385 -6.146 1.00 98.00 100 GLU A N 1
ATOM 785 C CA . GLU A 1 100 ? 13.528 2.585 -5.434 1.00 98.00 100 GLU A CA 1
ATOM 786 C C . GLU A 1 100 ? 12.621 2.192 -4.267 1.00 98.00 100 GLU A C 1
ATOM 788 O O . GLU A 1 100 ? 11.788 1.294 -4.399 1.00 98.00 100 GLU A O 1
ATOM 793 N N . ASP A 1 101 ? 12.758 2.910 -3.153 1.00 98.31 101 ASP A N 1
ATOM 794 C CA . ASP A 1 101 ? 11.849 2.832 -2.015 1.00 98.31 101 ASP A CA 1
ATOM 795 C C . ASP A 1 101 ? 10.882 4.018 -2.056 1.00 98.31 101 ASP A C 1
ATOM 797 O O . ASP A 1 101 ? 11.294 5.178 -2.129 1.00 98.31 101 ASP A O 1
ATOM 801 N N . LYS A 1 102 ? 9.583 3.740 -1.957 1.00 98.19 102 LYS A N 1
ATOM 802 C CA . LYS A 1 102 ? 8.532 4.751 -1.850 1.00 98.19 102 LYS A CA 1
ATOM 803 C C . LYS A 1 102 ? 7.707 4.518 -0.597 1.00 98.19 102 LYS A C 1
ATOM 805 O O . LYS A 1 102 ? 7.194 3.425 -0.378 1.00 98.19 102 LYS A O 1
ATOM 810 N N . ILE A 1 103 ? 7.527 5.567 0.199 1.00 98.06 103 ILE A N 1
ATOM 811 C CA . ILE A 1 103 ? 6.593 5.540 1.323 1.00 98.06 103 ILE A CA 1
ATOM 812 C C . ILE A 1 103 ? 5.205 5.926 0.817 1.00 98.06 103 ILE A C 1
ATOM 814 O O . ILE A 1 103 ? 4.985 7.051 0.368 1.00 98.06 103 ILE A O 1
ATOM 818 N N . LEU A 1 104 ? 4.266 4.991 0.891 1.00 98.06 104 LEU A N 1
ATOM 819 C CA . LEU A 1 104 ? 2.846 5.270 0.765 1.00 98.06 104 LEU A CA 1
ATOM 820 C C . LEU A 1 104 ? 2.308 5.706 2.122 1.00 98.06 104 LEU A C 1
ATOM 822 O O . LEU A 1 104 ? 2.564 5.058 3.133 1.00 98.06 104 LEU A O 1
ATOM 826 N N . THR A 1 105 ? 1.565 6.805 2.134 1.00 98.25 105 THR A N 1
ATOM 827 C CA . THR A 1 105 ? 0.862 7.291 3.322 1.00 98.25 105 THR A CA 1
ATOM 828 C C . THR A 1 105 ? -0.624 7.056 3.102 1.00 98.25 105 THR A C 1
ATOM 830 O O . THR A 1 105 ? -1.178 7.545 2.122 1.00 98.25 105 THR A O 1
ATOM 833 N N . ILE A 1 106 ? -1.241 6.274 3.981 1.00 98.12 106 ILE A N 1
ATOM 834 C CA . ILE A 1 106 ? -2.648 5.885 3.916 1.00 98.12 106 ILE A CA 1
ATOM 835 C C . ILE A 1 106 ? -3.359 6.551 5.087 1.00 98.12 106 ILE A C 1
ATOM 837 O O . ILE A 1 106 ? -3.019 6.309 6.244 1.00 98.12 106 ILE A O 1
ATOM 841 N N . GLU A 1 107 ? -4.338 7.394 4.780 1.00 98.31 107 GLU A N 1
ATOM 842 C CA . GLU A 1 107 ? -5.177 8.062 5.772 1.00 98.31 107 GLU A CA 1
ATOM 843 C C . GLU A 1 107 ? -6.459 7.261 5.994 1.00 98.31 107 GLU A C 1
ATOM 845 O O . GLU A 1 107 ? -7.444 7.428 5.271 1.00 98.31 107 GLU A O 1
ATOM 850 N N . VAL A 1 108 ? -6.449 6.401 7.007 1.00 98.06 108 VAL A N 1
ATOM 851 C CA . VAL A 1 108 ? -7.618 5.625 7.416 1.00 98.06 108 VAL A CA 1
ATOM 852 C C . VAL A 1 108 ? -8.622 6.566 8.071 1.00 98.06 108 VAL A C 1
ATOM 854 O O . VAL A 1 108 ? -8.346 7.187 9.103 1.00 98.06 108 VAL A O 1
ATOM 857 N N . LYS A 1 109 ? -9.800 6.700 7.461 1.00 98.19 109 LYS A N 1
ATOM 858 C CA . LYS A 1 109 ? -10.862 7.564 7.986 1.00 98.19 109 LYS A CA 1
ATOM 859 C C . LYS A 1 109 ? -11.689 6.825 9.037 1.00 98.19 109 LYS A C 1
ATOM 861 O O . LYS A 1 109 ? -11.784 5.599 9.039 1.00 98.19 109 LYS A O 1
ATOM 866 N N . LYS A 1 110 ? -12.307 7.608 9.924 1.00 98.06 110 LYS A N 1
ATOM 867 C CA . LYS A 1 110 ? -13.173 7.099 10.991 1.00 98.06 110 LYS A CA 1
ATOM 868 C C . LYS A 1 110 ? -14.281 6.214 10.417 1.00 98.06 110 LYS A C 1
ATOM 870 O O . LYS A 1 110 ? -14.956 6.620 9.473 1.00 98.06 110 LYS A O 1
ATOM 875 N N . GLY A 1 111 ? -14.478 5.039 11.006 1.00 97.19 111 GLY A N 1
ATOM 876 C CA . GLY A 1 111 ? -15.553 4.113 10.644 1.00 97.19 111 GLY A CA 1
ATOM 877 C C . GLY A 1 111 ? -15.364 3.362 9.321 1.00 97.19 111 GLY A C 1
ATOM 878 O O . GLY A 1 111 ? -16.340 2.805 8.816 1.00 97.19 111 GLY A O 1
ATOM 879 N N . TRP A 1 112 ? -14.155 3.339 8.743 1.00 97.69 112 TRP A N 1
ATOM 880 C CA . TRP A 1 112 ? -13.853 2.465 7.603 1.00 97.69 112 TRP A CA 1
ATOM 881 C C . TRP A 1 112 ? -14.186 1.002 7.907 1.00 97.69 112 TRP A C 1
ATOM 883 O O . TRP A 1 112 ? -13.981 0.517 9.020 1.00 97.69 112 TRP A O 1
ATOM 893 N N . LYS A 1 113 ? -14.723 0.311 6.899 1.00 97.44 113 LYS A N 1
ATOM 894 C CA . LYS A 1 113 ? -15.115 -1.096 6.994 1.00 97.44 113 LYS A CA 1
ATOM 895 C C . LYS A 1 113 ? -14.025 -1.987 6.416 1.00 97.44 113 LYS A C 1
ATOM 897 O O . LYS A 1 113 ? -13.245 -1.558 5.567 1.00 97.44 113 LYS A O 1
ATOM 902 N N . GLU A 1 114 ? -14.018 -3.238 6.854 1.00 96.62 114 GLU A N 1
ATOM 903 C CA . GLU A 1 114 ? -13.199 -4.280 6.243 1.00 96.62 114 GLU A CA 1
ATOM 904 C C . GLU A 1 114 ? -13.456 -4.364 4.726 1.00 96.62 114 GLU A C 1
ATOM 906 O O . GLU A 1 114 ? -14.597 -4.242 4.276 1.00 96.62 114 GLU A O 1
ATOM 911 N N . GLY A 1 115 ? -12.383 -4.535 3.948 1.00 95.38 115 GLY A N 1
ATOM 912 C CA . GLY A 1 115 ? -12.429 -4.608 2.483 1.00 95.38 115 GLY A CA 1
ATOM 913 C C . GLY A 1 115 ? -12.375 -3.264 1.743 1.00 95.38 115 GLY A C 1
ATOM 914 O O . GLY A 1 115 ? -12.496 -3.267 0.519 1.00 95.38 115 GLY A O 1
ATOM 915 N N . THR A 1 116 ? -12.203 -2.146 2.459 1.00 93.25 116 THR A N 1
ATOM 916 C CA . THR A 1 116 ? -11.875 -0.830 1.865 1.00 93.25 116 THR A CA 1
ATOM 917 C C . THR A 1 116 ? -10.435 -0.807 1.363 1.00 93.25 116 THR A C 1
ATOM 919 O O . THR A 1 116 ? -10.215 -0.303 0.239 1.00 93.25 116 THR A O 1
#

Organism: Homo sapiens (NCBI:txid9606)

pLDDT: mean 75.75, std 22.5, range [40.25, 98.5]

Secondary structure (DSSP, 8-state):
--STTTTTS-TTHHHHS---S--------TT-S----------------------PPPPPPPPPP------HHHHHH-EEEEEEEEEEEE-TTSS-EEEEEEEEEEEEPTTPPTT-

Sequence (116 aa):
MFAEFFGGRNPFDTFFGQRNGEEGMDIDDPFSGFPMGMGGFTNVNFGRSRSAQEPARKKQDPPVTHDLRVSLEEIYSGCTKKMKISHKRLNPDGKSIRNEDKILTIEVKKGWKEGT

GO terms:
  GO:0005654 nucleoplasm (C, IDA)
  GO:0005829 cytosol (C, IDA)